Protein AF-A0A1T1GD31-F1 (afdb_monomer)

Sequence (67 aa):
IAVVGMNTLVKSGQDLTAPRNLSIIALILVFGIGGMYIGGGEFSLQGVSLCAIVGVLLNLILPKQAE

Nearest PDB structures (foldseek):
  5xls-assembly1_A-2  TM=8.814E-01  e=1.728E-03  Escherichia coli O157:H7
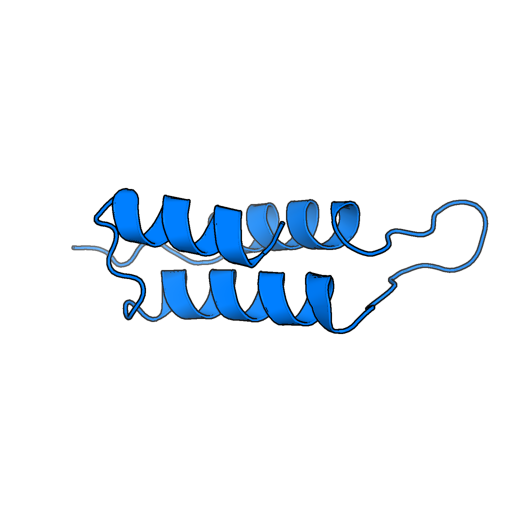  3qe7-assembly1_A  TM=8.114E-01  e=3.395E-03  Escherichia coli K-12
  8omz-assembly1_C  TM=8.836E-01  e=1.401E-02  Escherichia coli O157:H7
  8cjo-assembly1_A  TM=3.671E-01  e=2.216E+00  Homo sapiens
  2toh-assembly1_A  TM=3.577E-01  e=3.804E+00  Rattus norvegicus

Secondary structure (DSSP, 8-state):
-HHHHHHHHHHTT--SSSHHHHHHHHHHHHHHHTT-EEESSS-EEETHHHHHHHHHHHHHHSPPP--

pLDDT: mean 80.49, std 8.87, range [41.03, 89.0]

Mean predicted aligned error: 6.49 Å

Solvent-accessible surface area (backbone atoms only — not comparable to full-atom values): 3960 Å² total; per-residue (Å²): 108,69,70,60,52,50,52,51,48,63,70,66,71,57,66,58,80,41,67,70,48,33,52,48,53,51,50,34,46,47,33,43,71,64,65,42,67,54,71,81,74,96,61,66,38,50,28,66,64,38,23,51,54,52,43,53,50,47,63,68,69,51,73,75,78,81,125

Radius of gyration: 13.16 Å; Cα contacts (8 Å, |Δi|>4): 48; chains: 1; bounding box: 33×16×35 Å

Foldseek 3Di:
DLVVVVVVVVVVVDDCVPPLNVVLNVQLCCQQVVFDWDDDDPDIDTHPNVSVVSSVVSVVPPDDPDD

Organism: Oceanospirillum linum (NCBI:txid966)

Structure (mmCIF, N/CA/C/O backbone):
data_AF-A0A1T1GD31-F1
#
_entry.id   AF-A0A1T1GD31-F1
#
loop_
_atom_site.group_PDB
_atom_site.id
_atom_site.type_symbol
_atom_site.label_atom_id
_atom_site.label_alt_id
_atom_site.label_comp_id
_atom_site.label_asym_id
_atom_site.label_entity_id
_atom_site.label_seq_id
_atom_site.pdbx_PDB_ins_code
_atom_site.Cartn_x
_atom_site.Cartn_y
_atom_site.Cartn_z
_atom_site.occupancy
_atom_site.B_iso_or_equiv
_atom_site.auth_seq_id
_atom_site.auth_comp_id
_atom_site.auth_asym_id
_atom_site.auth_atom_id
_atom_site.pdbx_PDB_model_num
ATOM 1 N N . ILE A 1 1 ? 12.326 6.562 4.119 1.00 70.81 1 ILE A N 1
ATOM 2 C CA . ILE A 1 1 ? 11.003 6.871 3.517 1.00 70.81 1 ILE A CA 1
ATOM 3 C C . ILE A 1 1 ? 9.861 6.032 4.093 1.00 70.81 1 ILE A C 1
ATOM 5 O O . ILE A 1 1 ? 8.943 6.627 4.638 1.00 70.81 1 ILE A O 1
ATOM 9 N N . ALA A 1 2 ? 9.927 4.693 4.070 1.00 80.00 2 ALA A N 1
ATOM 10 C CA . ALA A 1 2 ? 8.853 3.827 4.579 1.00 80.00 2 ALA A CA 1
ATOM 11 C C . ALA A 1 2 ? 8.496 4.080 6.060 1.00 80.00 2 ALA A C 1
ATOM 13 O O . ALA A 1 2 ? 7.324 4.231 6.382 1.00 80.00 2 ALA A O 1
ATOM 14 N N . VAL A 1 3 ? 9.492 4.229 6.946 1.00 82.69 3 VAL A N 1
ATOM 15 C CA . VAL A 1 3 ? 9.271 4.538 8.378 1.00 82.69 3 VAL A CA 1
ATOM 16 C C . VAL A 1 3 ? 8.555 5.877 8.588 1.00 82.69 3 VAL A C 1
ATOM 18 O O . VAL A 1 3 ? 7.647 5.966 9.408 1.00 82.69 3 VAL A O 1
ATOM 21 N N . VAL A 1 4 ? 8.927 6.911 7.826 1.00 88.12 4 VAL A N 1
ATOM 22 C CA . VAL A 1 4 ? 8.282 8.234 7.906 1.00 88.12 4 VAL A CA 1
ATOM 23 C C . VAL A 1 4 ? 6.839 8.148 7.408 1.00 88.12 4 VAL A C 1
ATOM 25 O O . VAL A 1 4 ? 5.942 8.651 8.073 1.00 88.12 4 VAL A O 1
ATOM 28 N N . GLY A 1 5 ? 6.600 7.441 6.298 1.00 84.56 5 GLY A N 1
ATOM 29 C CA . GLY A 1 5 ? 5.253 7.197 5.777 1.00 84.56 5 GLY A CA 1
ATOM 30 C C . GLY A 1 5 ? 4.367 6.426 6.759 1.00 84.56 5 GLY A C 1
ATOM 31 O O . GLY A 1 5 ? 3.244 6.849 7.019 1.00 84.56 5 GLY A O 1
ATOM 32 N N . MET A 1 6 ? 4.882 5.356 7.377 1.00 86.94 6 MET A N 1
ATOM 33 C CA . MET A 1 6 ? 4.153 4.626 8.420 1.00 86.94 6 MET A CA 1
ATOM 34 C C . MET A 1 6 ? 3.848 5.511 9.631 1.00 86.94 6 MET A C 1
ATOM 36 O O . MET A 1 6 ? 2.731 5.478 10.134 1.00 86.94 6 MET A O 1
ATOM 40 N N . ASN A 1 7 ? 4.789 6.352 10.073 1.00 89.00 7 ASN A N 1
ATOM 41 C CA . ASN A 1 7 ? 4.543 7.289 11.172 1.00 89.00 7 ASN A CA 1
ATOM 42 C C . ASN A 1 7 ? 3.433 8.299 10.828 1.00 89.00 7 ASN A C 1
ATOM 44 O O . ASN A 1 7 ? 2.590 8.585 11.675 1.00 89.00 7 ASN A O 1
ATOM 48 N N . THR A 1 8 ? 3.390 8.794 9.587 1.00 88.44 8 THR A N 1
ATOM 49 C CA . THR A 1 8 ? 2.306 9.662 9.099 1.00 88.44 8 THR A CA 1
ATOM 50 C C . THR A 1 8 ? 0.957 8.941 9.086 1.00 88.44 8 THR A C 1
ATOM 52 O O . THR A 1 8 ? -0.038 9.519 9.514 1.00 88.44 8 THR A O 1
ATOM 55 N N . LEU A 1 9 ? 0.913 7.677 8.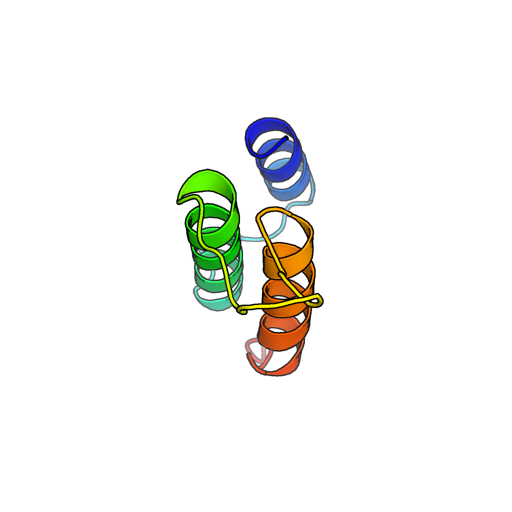656 1.00 85.12 9 LEU A N 1
ATOM 56 C CA . LEU A 1 9 ? -0.313 6.873 8.669 1.00 85.12 9 LEU A CA 1
ATOM 57 C C . LEU A 1 9 ? -0.817 6.623 10.097 1.00 85.12 9 LEU A C 1
ATOM 59 O O . LEU A 1 9 ? -1.996 6.838 10.361 1.00 85.12 9 LEU A O 1
ATOM 63 N N . VAL A 1 10 ? 0.075 6.280 11.032 1.00 85.56 10 VAL A N 1
ATOM 64 C CA . VAL A 1 10 ? -0.255 6.132 12.463 1.00 85.56 10 VAL A CA 1
ATOM 65 C C . VAL A 1 10 ? -0.788 7.445 13.046 1.00 85.56 10 VAL A C 1
ATOM 67 O O . VAL A 1 10 ? -1.771 7.445 13.781 1.00 85.56 10 VAL A O 1
ATOM 70 N N . LYS A 1 11 ? -0.188 8.584 12.681 1.00 87.56 11 LYS A N 1
ATOM 71 C CA . LYS A 1 11 ? -0.645 9.914 13.115 1.00 87.56 11 LYS A CA 1
ATOM 72 C C . LYS A 1 11 ? -1.975 10.345 12.499 1.00 87.56 11 LYS A C 1
ATOM 74 O O . LYS A 1 11 ? -2.635 11.202 13.074 1.00 87.56 11 LYS A O 1
ATOM 79 N N . SER A 1 12 ? -2.373 9.781 11.357 1.00 86.12 12 SER A N 1
ATOM 80 C CA . SER A 1 12 ? -3.649 10.112 10.709 1.00 86.12 12 SER A CA 1
ATOM 81 C C . SER A 1 12 ? -4.876 9.598 11.473 1.00 86.12 12 SER A C 1
ATOM 83 O O . SER A 1 12 ? -5.991 9.995 11.151 1.00 86.12 12 SER A O 1
ATOM 85 N N . GLY A 1 13 ? -4.685 8.717 12.465 1.00 78.44 13 GLY A N 1
ATOM 86 C CA . GLY A 1 13 ? -5.774 8.133 13.254 1.00 78.44 13 GLY A CA 1
ATOM 87 C C . GLY A 1 13 ? -6.628 7.112 12.494 1.00 78.44 13 GLY A C 1
ATOM 88 O O . GLY A 1 13 ? -7.621 6.637 13.032 1.00 78.44 13 GLY A O 1
ATOM 89 N N . GLN A 1 14 ? -6.257 6.769 11.257 1.00 79.44 14 GLN A N 1
ATOM 90 C CA . GLN A 1 14 ? -6.886 5.699 10.486 1.00 79.44 14 GLN A CA 1
ATOM 91 C C . GLN A 1 14 ? -6.589 4.339 11.116 1.00 79.44 14 GLN A C 1
ATOM 93 O O . GLN A 1 14 ? -5.456 4.067 11.522 1.00 79.44 14 GLN A O 1
ATOM 98 N N . ASP A 1 15 ? -7.585 3.455 11.119 1.00 82.38 15 ASP A N 1
ATOM 99 C CA . ASP A 1 15 ? -7.375 2.075 11.529 1.00 82.38 15 ASP A CA 1
ATOM 100 C C . ASP A 1 15 ? -6.510 1.349 10.485 1.00 82.38 15 ASP A C 1
ATOM 102 O O . ASP A 1 15 ? -6.937 1.061 9.363 1.00 82.38 15 ASP A O 1
ATOM 106 N N . LEU A 1 16 ? -5.256 1.086 10.851 1.00 81.69 16 LEU A N 1
ATOM 107 C CA . LEU A 1 16 ? -4.300 0.348 10.023 1.00 81.69 16 LEU A CA 1
ATOM 108 C C . LEU A 1 16 ? -4.562 -1.162 10.051 1.00 81.69 16 LEU A C 1
ATOM 110 O O . LEU A 1 16 ? -4.032 -1.883 9.209 1.00 81.69 16 LEU A O 1
ATOM 114 N N . THR A 1 17 ? -5.352 -1.634 11.017 1.00 82.88 17 THR A N 1
ATOM 115 C CA . THR A 1 17 ? -5.744 -3.039 11.167 1.00 82.88 17 THR A CA 1
ATOM 116 C C . THR A 1 17 ? -6.966 -3.387 10.324 1.00 82.88 17 THR A C 1
ATOM 118 O O . THR A 1 17 ? -7.189 -4.562 10.030 1.00 82.88 17 THR A O 1
ATOM 121 N N . ALA A 1 18 ? -7.698 -2.374 9.846 1.00 85.81 18 ALA A N 1
ATOM 122 C CA . ALA A 1 18 ? -8.768 -2.562 8.883 1.00 85.81 18 ALA A CA 1
ATOM 123 C C . ALA A 1 18 ? -8.226 -3.286 7.634 1.00 85.81 18 ALA A C 1
ATOM 125 O O . ALA A 1 18 ? -7.221 -2.847 7.058 1.00 85.81 18 ALA A O 1
ATOM 126 N N . PRO A 1 19 ? -8.884 -4.363 7.167 1.00 84.50 19 PRO A N 1
ATOM 127 C CA . PRO A 1 19 ? -8.358 -5.243 6.124 1.00 84.50 19 PRO A CA 1
ATOM 128 C C . PRO A 1 19 ? -7.984 -4.489 4.842 1.00 84.50 19 PRO A C 1
ATOM 130 O O . PRO A 1 19 ? -6.942 -4.757 4.249 1.00 84.50 19 PRO A O 1
ATOM 133 N N . ARG A 1 20 ? -8.770 -3.473 4.459 1.00 84.8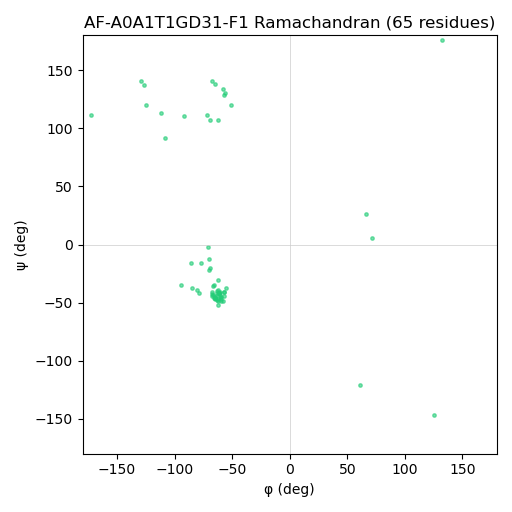1 20 ARG A N 1
ATOM 134 C CA . ARG A 1 20 ? -8.481 -2.612 3.301 1.00 84.81 20 ARG A CA 1
ATOM 135 C C . ARG A 1 20 ? -7.173 -1.836 3.458 1.00 84.81 20 ARG A C 1
ATOM 137 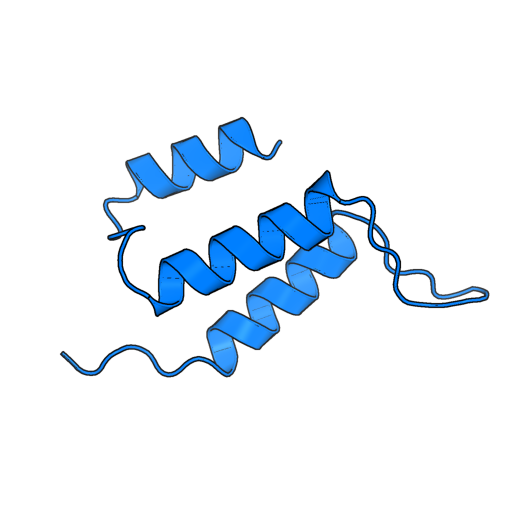O O . ARG A 1 20 ? -6.333 -1.852 2.559 1.00 84.81 20 ARG A O 1
ATOM 144 N N . ASN A 1 21 ? -7.016 -1.134 4.577 1.00 86.38 21 ASN A N 1
ATOM 145 C CA . ASN A 1 21 ? -5.851 -0.289 4.824 1.00 86.38 21 ASN A CA 1
ATOM 146 C C . ASN A 1 21 ? -4.599 -1.153 4.990 1.00 86.38 21 ASN A C 1
ATOM 148 O O . ASN A 1 21 ? -3.570 -0.864 4.378 1.00 86.38 21 ASN A O 1
ATOM 152 N N . LEU A 1 22 ? -4.720 -2.260 5.725 1.00 87.81 22 LEU A N 1
ATOM 153 C CA . LEU A 1 22 ? -3.656 -3.235 5.920 1.00 87.81 22 LEU A CA 1
ATOM 154 C C . LEU A 1 22 ? -3.163 -3.794 4.580 1.00 87.81 22 LEU A C 1
ATOM 156 O O . LEU A 1 22 ? -1.961 -3.769 4.321 1.00 87.81 22 LEU A O 1
ATOM 160 N N . SER A 1 23 ? -4.065 -4.229 3.690 1.00 87.38 23 SER A N 1
ATOM 161 C CA . SER A 1 23 ? -3.682 -4.733 2.364 1.00 87.38 23 SER A CA 1
ATOM 162 C C . SER A 1 23 ? -2.964 -3.682 1.514 1.00 87.38 23 SER A C 1
ATOM 164 O O . SER A 1 23 ? -1.942 -3.993 0.904 1.00 87.38 23 SER A O 1
ATOM 166 N N . ILE A 1 24 ? -3.449 -2.436 1.488 1.00 86.38 24 ILE A N 1
ATOM 167 C CA . ILE A 1 24 ? -2.811 -1.354 0.719 1.00 86.38 24 ILE A CA 1
ATOM 168 C C . ILE A 1 24 ? -1.395 -1.084 1.246 1.00 86.38 24 ILE A C 1
ATOM 170 O O . ILE A 1 24 ? -0.445 -1.021 0.465 1.00 86.38 24 ILE A O 1
ATOM 174 N N . ILE A 1 25 ? -1.235 -0.967 2.567 1.00 87.19 25 ILE A N 1
ATOM 175 C CA . ILE A 1 25 ? 0.057 -0.688 3.207 1.00 87.19 25 ILE A CA 1
ATOM 176 C C . ILE A 1 25 ? 1.035 -1.845 2.980 1.00 87.19 25 ILE A C 1
ATOM 178 O O . ILE A 1 25 ? 2.182 -1.607 2.602 1.00 87.19 25 ILE A O 1
ATOM 182 N N . ALA A 1 26 ? 0.582 -3.089 3.156 1.00 87.69 26 ALA A N 1
ATOM 183 C CA . ALA A 1 26 ? 1.397 -4.279 2.940 1.00 87.69 26 ALA A CA 1
ATOM 184 C C . ALA A 1 26 ? 1.902 -4.361 1.495 1.00 87.69 26 ALA A C 1
ATOM 186 O O . ALA A 1 26 ? 3.091 -4.579 1.278 1.00 87.69 26 ALA A O 1
ATOM 187 N N . LEU A 1 27 ? 1.038 -4.115 0.507 1.00 86.81 27 LEU A N 1
ATOM 188 C CA . LEU A 1 27 ? 1.437 -4.130 -0.899 1.00 86.81 27 LEU A CA 1
ATOM 189 C C . LEU A 1 27 ? 2.435 -3.009 -1.201 1.00 86.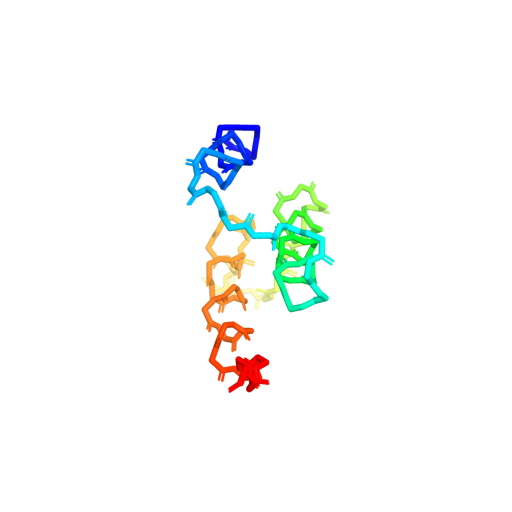81 27 LEU A C 1
ATOM 191 O O . LEU A 1 27 ? 3.490 -3.281 -1.767 1.00 86.81 27 LEU A O 1
ATOM 195 N N . ILE A 1 28 ? 2.182 -1.775 -0.753 1.00 86.12 28 ILE A N 1
ATOM 196 C CA . ILE A 1 28 ? 3.130 -0.661 -0.930 1.00 86.12 28 ILE A CA 1
ATOM 197 C C . ILE A 1 28 ? 4.502 -0.994 -0.322 1.00 86.12 28 ILE A C 1
ATOM 199 O O . ILE A 1 28 ? 5.527 -0.698 -0.941 1.00 86.12 28 ILE A O 1
ATOM 203 N N . LEU A 1 29 ? 4.537 -1.630 0.855 1.00 86.88 29 LEU A N 1
ATOM 204 C CA . LEU A 1 29 ? 5.776 -2.063 1.509 1.00 86.88 29 LEU A CA 1
ATOM 205 C C . LEU A 1 29 ? 6.484 -3.177 0.730 1.00 86.88 29 LEU A C 1
ATOM 207 O O . LEU A 1 29 ? 7.694 -3.090 0.536 1.00 86.88 29 LEU A O 1
ATOM 211 N N . VAL A 1 30 ? 5.755 -4.185 0.245 1.00 85.12 30 VAL A N 1
ATOM 212 C CA . VAL A 1 30 ? 6.319 -5.288 -0.551 1.00 85.12 30 VAL A CA 1
ATOM 213 C C . VAL A 1 30 ? 6.901 -4.772 -1.865 1.00 85.12 30 VAL A C 1
ATOM 215 O O . VAL A 1 30 ? 8.050 -5.071 -2.175 1.00 85.12 30 VAL A O 1
ATOM 218 N N . PHE A 1 31 ? 6.168 -3.940 -2.608 1.00 84.12 31 PHE A N 1
ATOM 219 C CA . PHE A 1 31 ? 6.669 -3.368 -3.861 1.00 84.12 31 PHE A CA 1
ATOM 220 C C . PHE A 1 31 ? 7.836 -2.392 -3.626 1.00 84.12 31 PHE A C 1
ATOM 222 O O . PHE A 1 31 ? 8.775 -2.352 -4.418 1.00 84.12 31 PHE A O 1
ATOM 229 N N . GLY A 1 32 ? 7.802 -1.624 -2.530 1.00 81.31 32 GLY A N 1
ATOM 230 C CA . GLY A 1 32 ? 8.748 -0.534 -2.283 1.00 81.31 32 GLY A CA 1
ATOM 231 C C . GLY A 1 32 ? 10.053 -0.974 -1.632 1.00 81.31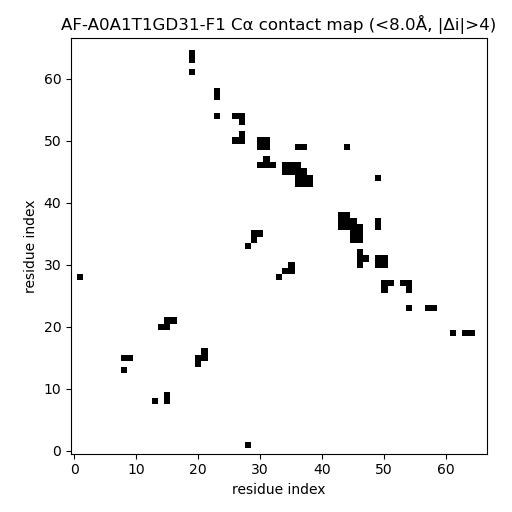 32 GLY A C 1
ATOM 232 O O . GLY A 1 32 ? 11.108 -0.440 -1.960 1.00 81.31 32 GLY A O 1
ATOM 233 N N . ILE A 1 33 ? 9.988 -1.939 -0.712 1.00 83.69 33 ILE A N 1
ATOM 234 C CA . ILE A 1 33 ? 11.155 -2.495 -0.012 1.00 83.69 33 ILE A CA 1
ATOM 235 C C . ILE A 1 33 ? 11.657 -3.753 -0.723 1.00 83.69 33 ILE A C 1
ATOM 237 O O . ILE A 1 33 ? 12.862 -3.970 -0.792 1.00 83.69 33 ILE A O 1
ATOM 241 N N . GLY A 1 34 ? 10.756 -4.557 -1.296 1.00 78.81 34 GLY A N 1
ATOM 242 C CA . GLY A 1 34 ? 11.101 -5.805 -1.980 1.00 78.81 34 GLY A CA 1
ATOM 243 C C . GLY A 1 34 ? 11.831 -5.624 -3.312 1.00 78.81 34 GLY A C 1
ATOM 244 O O . GLY A 1 34 ? 12.193 -6.617 -3.933 1.00 78.81 34 GLY A O 1
ATOM 245 N N . GLY A 1 35 ? 12.060 -4.385 -3.762 1.00 75.75 35 GLY A N 1
ATOM 246 C CA . GLY A 1 35 ? 12.827 -4.110 -4.980 1.00 75.75 35 GLY A CA 1
ATOM 247 C C . GLY A 1 35 ? 12.140 -4.611 -6.250 1.00 75.75 35 GLY A C 1
ATOM 248 O O . GLY A 1 35 ? 12.814 -4.920 -7.232 1.00 75.75 35 GLY A O 1
ATOM 249 N N . MET A 1 36 ? 10.805 -4.714 -6.236 1.00 76.12 36 MET A N 1
ATOM 250 C CA . MET A 1 36 ? 10.054 -5.135 -7.412 1.00 76.12 36 MET A CA 1
ATOM 251 C C . MET A 1 36 ? 10.192 -4.107 -8.532 1.00 76.12 36 MET A C 1
ATOM 253 O O . MET A 1 36 ? 10.104 -2.892 -8.330 1.00 76.12 36 MET A O 1
ATOM 257 N N . TYR A 1 37 ? 10.362 -4.636 -9.734 1.00 76.06 37 TYR A N 1
ATOM 258 C CA . TYR A 1 37 ? 10.356 -3.881 -10.968 1.00 76.06 37 TYR A CA 1
ATOM 259 C C . TYR A 1 37 ? 9.345 -4.496 -11.917 1.00 76.06 37 TYR A C 1
ATOM 261 O O . TYR A 1 37 ? 9.243 -5.717 -12.020 1.00 76.06 37 TYR A O 1
ATOM 269 N N . ILE A 1 38 ? 8.580 -3.646 -12.592 1.00 74.69 38 ILE A N 1
ATOM 270 C CA . ILE A 1 38 ? 7.646 -4.074 -13.627 1.00 74.69 38 ILE A CA 1
ATOM 271 C C . ILE A 1 38 ? 7.990 -3.302 -14.898 1.00 74.69 38 ILE A C 1
ATOM 273 O O . ILE A 1 38 ? 7.977 -2.070 -14.916 1.00 74.69 38 ILE A O 1
ATOM 277 N N . GLY A 1 39 ? 8.333 -4.050 -15.947 1.00 71.06 39 GLY A N 1
ATOM 278 C CA . GLY A 1 39 ? 8.759 -3.526 -17.245 1.00 71.06 39 GLY A CA 1
ATOM 279 C C . GLY A 1 39 ? 10.026 -4.196 -17.786 1.00 71.06 39 GLY A C 1
ATOM 280 O O . GLY A 1 39 ? 10.637 -5.036 -17.126 1.00 71.06 39 GLY A O 1
ATOM 281 N N . GLY A 1 40 ? 10.403 -3.800 -19.004 1.00 68.88 40 GLY A N 1
ATOM 282 C CA . GLY A 1 40 ? 11.629 -4.200 -19.701 1.00 68.88 40 GLY A CA 1
ATOM 283 C C . GLY A 1 40 ? 11.797 -3.391 -20.993 1.00 68.88 40 GLY A C 1
ATOM 284 O O . GLY A 1 40 ? 10.990 -3.538 -21.907 1.00 68.88 40 GLY A O 1
ATOM 285 N N . GLY A 1 41 ? 12.805 -2.508 -21.044 1.00 73.19 41 GLY A N 1
ATOM 286 C CA . GLY A 1 41 ? 13.033 -1.530 -22.125 1.00 73.19 41 GLY A CA 1
ATOM 287 C C . GLY A 1 41 ? 13.137 -0.085 -21.602 1.00 73.19 41 GLY A C 1
ATOM 288 O O . GLY A 1 41 ? 13.605 0.124 -20.486 1.00 73.19 41 GLY A O 1
ATOM 289 N N . GLU A 1 42 ? 12.674 0.909 -22.375 1.00 70.81 42 GLU A N 1
ATOM 290 C CA . GLU A 1 42 ? 12.655 2.342 -21.988 1.00 70.81 42 GLU A CA 1
ATOM 291 C C . GLU A 1 42 ? 11.649 2.690 -20.873 1.00 70.81 42 GLU A C 1
ATOM 293 O O . GLU A 1 42 ? 11.802 3.702 -20.194 1.00 70.81 42 GLU A O 1
ATOM 298 N N . PHE A 1 43 ? 10.635 1.849 -20.645 1.00 67.12 43 PHE A N 1
ATOM 299 C CA . PHE A 1 43 ? 9.646 2.024 -19.577 1.00 67.12 43 PHE A CA 1
ATOM 300 C C . PHE A 1 43 ? 9.873 0.986 -18.472 1.00 67.12 43 PHE A C 1
ATOM 302 O O . PHE A 1 43 ? 9.352 -0.129 -18.518 1.00 67.12 43 PHE A O 1
ATOM 309 N N . SER A 1 44 ? 10.670 1.361 -17.469 1.00 72.50 44 SER A N 1
ATOM 310 C CA . SER A 1 44 ? 10.862 0.582 -16.242 1.00 72.50 44 SER A CA 1
ATOM 311 C C . SER A 1 44 ? 10.249 1.324 -15.061 1.00 72.50 44 SER A C 1
ATOM 313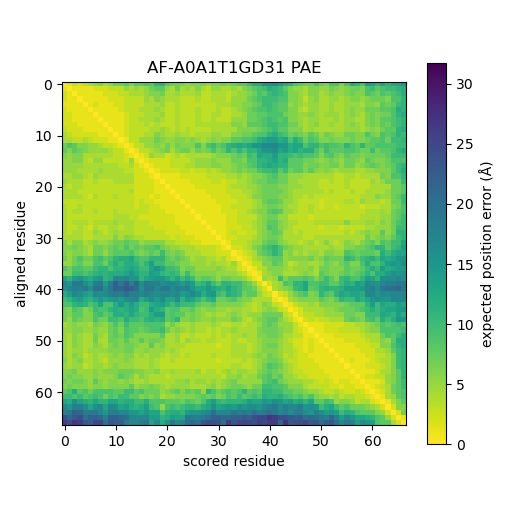 O O . SER A 1 44 ? 10.716 2.394 -14.667 1.00 72.50 44 SER A O 1
ATOM 315 N N . LEU A 1 45 ? 9.183 0.760 -14.493 1.00 77.88 45 LEU A N 1
ATOM 316 C CA . LEU A 1 45 ? 8.593 1.252 -13.255 1.00 77.88 45 LEU A CA 1
ATOM 317 C C . LEU A 1 45 ? 9.234 0.497 -12.092 1.00 77.88 45 LEU A C 1
ATOM 319 O O . LEU A 1 45 ? 9.021 -0.706 -11.915 1.00 77.88 45 LEU A O 1
ATOM 323 N N . GLN A 1 46 ? 10.035 1.216 -11.306 1.00 77.56 46 GLN A N 1
ATOM 324 C CA . GLN A 1 46 ? 10.791 0.664 -10.186 1.00 77.56 46 GLN A CA 1
ATOM 325 C C . GLN A 1 46 ? 10.600 1.456 -8.902 1.00 77.56 46 GLN A C 1
ATOM 327 O O . GLN A 1 46 ? 10.574 2.689 -8.891 1.00 77.56 46 GLN A O 1
ATOM 332 N N . GLY A 1 47 ? 10.514 0.714 -7.798 1.00 78.12 47 GLY A N 1
ATOM 333 C CA . GLY A 1 47 ? 10.454 1.274 -6.457 1.00 78.12 47 GLY A CA 1
ATOM 334 C C . GLY A 1 47 ? 9.232 2.169 -6.257 1.00 78.12 47 GLY A C 1
ATOM 335 O O . GLY A 1 47 ? 8.091 1.733 -6.397 1.00 78.12 47 GLY A O 1
ATOM 336 N N . VAL A 1 48 ? 9.473 3.436 -5.910 1.00 81.88 48 VAL A N 1
ATOM 337 C CA . VAL A 1 48 ? 8.439 4.362 -5.417 1.00 81.88 48 VAL A CA 1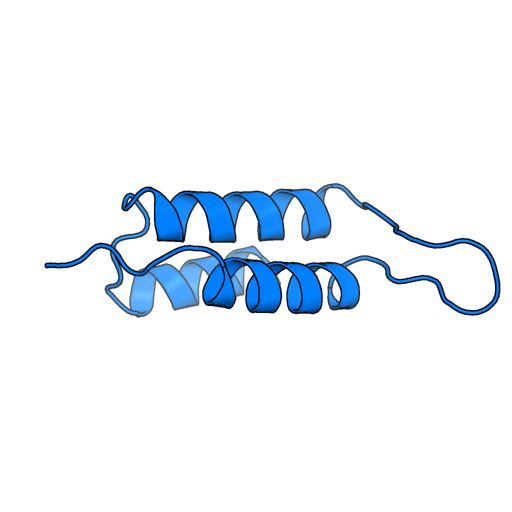
ATOM 338 C C . VAL A 1 48 ? 7.379 4.695 -6.475 1.00 81.88 48 VAL A C 1
ATOM 340 O O . VAL A 1 48 ? 6.207 4.835 -6.128 1.00 81.88 48 VAL A O 1
ATOM 343 N N . SER A 1 49 ? 7.753 4.786 -7.755 1.00 84.25 49 SER A N 1
ATOM 344 C CA . SER A 1 49 ? 6.806 5.085 -8.841 1.00 84.25 49 SER A CA 1
ATOM 345 C C . SER A 1 49 ? 5.812 3.944 -9.062 1.00 84.25 49 SER A C 1
ATOM 347 O O . SER A 1 49 ? 4.613 4.188 -9.197 1.00 84.25 49 SER A O 1
ATOM 349 N N . LEU A 1 50 ? 6.287 2.696 -9.008 1.00 84.56 50 LEU A N 1
ATOM 350 C CA . LEU A 1 50 ? 5.438 1.512 -9.104 1.00 84.56 50 LEU A CA 1
ATOM 351 C C . LEU A 1 50 ? 4.486 1.420 -7.902 1.00 84.56 50 LEU A C 1
ATOM 353 O O . LEU A 1 50 ? 3.283 1.236 -8.081 1.00 84.56 50 LEU A O 1
ATOM 357 N N . CYS A 1 51 ? 4.999 1.634 -6.686 1.00 83.38 51 CYS A N 1
ATOM 358 C CA . CYS A 1 51 ? 4.190 1.659 -5.465 1.00 83.38 51 CYS A CA 1
ATOM 359 C C . CYS A 1 51 ? 3.069 2.696 -5.508 1.00 83.38 51 CYS A C 1
ATOM 361 O O . CYS A 1 51 ? 1.971 2.417 -5.035 1.00 83.38 51 CYS A O 1
ATOM 363 N N . ALA A 1 52 ? 3.336 3.889 -6.046 1.00 85.06 52 ALA A N 1
ATOM 364 C CA . ALA A 1 52 ? 2.343 4.954 -6.132 1.00 85.06 52 ALA A CA 1
ATOM 365 C C . ALA A 1 52 ? 1.179 4.562 -7.052 1.00 85.06 52 ALA A C 1
ATOM 367 O O . ALA A 1 52 ? 0.021 4.694 -6.661 1.00 85.06 52 ALA A O 1
ATOM 368 N N . ILE A 1 53 ? 1.480 4.016 -8.234 1.00 87.94 53 ILE A N 1
ATOM 369 C CA . ILE A 1 53 ? 0.4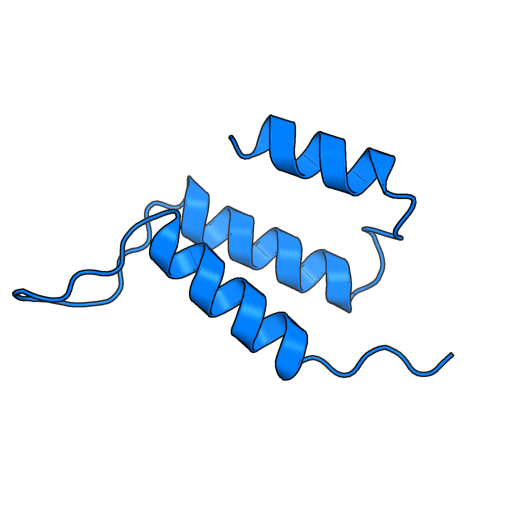58 3.560 -9.188 1.00 87.94 53 ILE A CA 1
ATOM 370 C C . ILE A 1 53 ? -0.372 2.431 -8.574 1.00 87.94 53 ILE A C 1
ATOM 372 O O . ILE A 1 53 ? -1.601 2.491 -8.573 1.00 87.94 53 ILE A O 1
ATOM 376 N N . VAL A 1 54 ? 0.301 1.430 -8.002 1.00 85.62 54 VAL A N 1
ATOM 377 C CA . VAL A 1 54 ? -0.344 0.289 -7.346 1.00 85.62 54 VAL A CA 1
ATOM 378 C C . VAL A 1 54 ? -1.220 0.759 -6.180 1.00 85.62 54 VAL A C 1
ATOM 380 O O . VAL A 1 54 ? -2.383 0.377 -6.102 1.00 85.62 54 VAL A O 1
ATOM 383 N N . GLY A 1 55 ? -0.715 1.645 -5.320 1.00 86.50 55 GLY A N 1
ATOM 384 C CA . GLY A 1 55 ? -1.459 2.196 -4.187 1.00 86.50 55 GLY A CA 1
ATOM 385 C C . GLY A 1 55 ? -2.708 2.978 -4.600 1.00 86.50 55 GLY A C 1
ATOM 386 O O . GLY A 1 55 ? -3.764 2.802 -3.994 1.00 86.50 55 GLY A O 1
ATOM 387 N N . VAL A 1 56 ? -2.625 3.795 -5.656 1.00 87.81 56 VAL A N 1
ATOM 388 C CA . VAL A 1 56 ? -3.779 4.531 -6.201 1.00 87.81 56 VAL A CA 1
ATOM 389 C C . VAL A 1 56 ? -4.810 3.571 -6.796 1.00 87.81 56 VAL A C 1
ATOM 391 O O . VAL A 1 56 ? -5.997 3.695 -6.491 1.00 87.81 56 VAL A O 1
ATOM 394 N N . LEU A 1 57 ? -4.367 2.591 -7.591 1.00 87.94 57 LEU A N 1
ATOM 395 C CA . LEU A 1 57 ? -5.239 1.574 -8.185 1.00 87.94 57 LEU A CA 1
ATOM 396 C C . LEU A 1 57 ? -5.966 0.756 -7.118 1.00 87.94 57 LEU A C 1
ATOM 398 O O . LEU A 1 57 ? -7.183 0.611 -7.178 1.00 87.94 57 LEU A O 1
ATOM 402 N N . LEU A 1 58 ? -5.244 0.267 -6.111 1.00 83.19 58 LEU A N 1
ATOM 403 C CA . LEU A 1 58 ? -5.833 -0.480 -5.003 1.00 83.19 58 LEU A CA 1
ATOM 404 C C . LEU A 1 58 ? -6.798 0.381 -4.193 1.00 83.19 58 LEU A C 1
ATOM 406 O O . LEU A 1 58 ? -7.869 -0.096 -3.843 1.00 83.19 58 LEU A O 1
ATOM 410 N N . ASN A 1 59 ? -6.480 1.651 -3.939 1.00 84.75 59 ASN A N 1
ATOM 411 C CA . ASN A 1 59 ? -7.400 2.554 -3.250 1.00 84.75 59 ASN A CA 1
ATOM 412 C C . ASN A 1 59 ? -8.713 2.773 -4.033 1.00 84.75 59 ASN A C 1
ATOM 414 O O . ASN A 1 59 ? -9.755 2.979 -3.411 1.00 84.75 59 ASN A O 1
ATOM 418 N N . LEU A 1 60 ? -8.670 2.715 -5.367 1.00 82.88 60 LEU A N 1
ATOM 419 C CA . LEU A 1 60 ? -9.837 2.816 -6.252 1.00 82.88 60 LEU A CA 1
ATOM 420 C C . LEU A 1 60 ? -10.638 1.512 -6.350 1.00 82.88 60 LEU A C 1
ATOM 422 O O . LEU A 1 60 ? -11.864 1.556 -6.346 1.00 82.88 60 LEU A O 1
ATOM 426 N N . ILE A 1 61 ? -9.958 0.367 -6.445 1.00 86.12 61 ILE A N 1
ATOM 427 C CA . ILE A 1 61 ? -10.591 -0.945 -6.643 1.00 86.12 61 ILE A CA 1
ATOM 428 C C . ILE A 1 61 ? -11.139 -1.508 -5.332 1.00 86.12 61 ILE A C 1
ATOM 430 O O . ILE A 1 61 ? -12.205 -2.119 -5.334 1.00 86.12 61 ILE A O 1
ATOM 434 N N . LEU A 1 62 ? -10.426 -1.330 -4.214 1.00 78.31 62 LEU A N 1
ATOM 435 C CA . LEU A 1 62 ? -10.882 -1.834 -2.922 1.00 78.31 62 LEU A CA 1
ATOM 436 C C . LEU A 1 62 ? -12.065 -0.990 -2.437 1.00 78.31 62 LEU A C 1
ATOM 438 O O . LEU A 1 62 ? -11.852 0.178 -2.065 1.00 78.31 62 LEU A O 1
ATOM 442 N N . PRO A 1 63 ? -13.285 -1.568 -2.382 1.00 72.12 63 PRO A N 1
ATOM 443 C CA . PRO A 1 63 ? -14.446 -0.855 -1.884 1.00 72.12 63 PRO A CA 1
ATOM 444 C C . PRO A 1 63 ? -14.153 -0.398 -0.460 1.00 72.12 63 PRO A C 1
ATOM 446 O O . PRO A 1 63 ? -13.614 -1.151 0.358 1.00 72.12 63 PRO A O 1
ATOM 449 N N . LYS A 1 64 ? -14.466 0.867 -0.168 1.00 71.50 64 LYS A N 1
ATOM 450 C CA . LYS A 1 64 ? -14.492 1.332 1.218 1.00 71.50 64 LYS A CA 1
ATOM 451 C C . LYS A 1 64 ? -15.484 0.429 1.940 1.00 71.50 64 LYS A C 1
ATOM 453 O O . LYS A 1 64 ? -16.574 0.211 1.411 1.00 71.50 64 LYS A O 1
ATOM 458 N N . GLN A 1 65 ? -15.078 -0.148 3.073 1.00 60.12 65 GLN A N 1
ATOM 459 C CA . GLN A 1 65 ? -16.032 -0.848 3.924 1.00 60.12 65 GLN A CA 1
ATOM 460 C C . GLN A 1 65 ? -17.197 0.116 4.137 1.00 60.12 65 GLN A C 1
ATOM 462 O O . GLN A 1 65 ? -16.978 1.258 4.539 1.00 60.12 65 GLN A O 1
ATOM 467 N N . ALA A 1 66 ? -18.387 -0.314 3.721 1.00 47.75 66 ALA A N 1
ATOM 468 C CA . ALA A 1 66 ? -19.607 0.363 4.098 1.00 47.75 66 ALA A CA 1
ATOM 469 C C . ALA A 1 66 ? -19.676 0.245 5.621 1.00 47.75 66 ALA A C 1
ATOM 471 O O . ALA A 1 66 ? -19.833 -0.862 6.140 1.00 47.75 66 ALA A O 1
ATOM 472 N N . GLU A 1 67 ? -19.423 1.354 6.308 1.00 41.03 67 GLU A N 1
ATOM 473 C CA . GLU A 1 67 ? -20.080 1.593 7.590 1.00 41.03 67 GLU A CA 1
ATOM 474 C C . GLU A 1 67 ? -21.573 1.808 7.339 1.00 41.03 67 GLU A C 1
ATOM 476 O O . GLU A 1 67 ? -21.910 2.500 6.345 1.00 41.03 67 GLU A O 1
#